Protein AF-A0A2N7YEK7-F1 (afdb_monomer)

Solvent-accessible surface area (backbone atoms only — not comparable to full-atom values): 5481 Å² total; per-residue (Å²): 136,90,80,50,72,57,56,52,34,50,46,36,46,74,71,65,57,88,70,70,70,60,60,21,30,42,81,43,48,26,31,75,52,98,94,35,35,31,56,72,45,97,73,52,81,79,58,94,92,62,65,72,47,81,43,48,26,21,35,92,59,83,73,56,80,76,76,35,46,43,42,82,38,83,27,67,43,53,67,43,41,36,54,52,54,57,60,68,71,78,119

Foldseek 3Di:
DPDDPLNVLVCCVVVVPDDDQQQFWDKFWWWDDPNFTAGPDPLDDDDPPIDIDIATWHFPDDDDSHPGGTDGANGRDSVSVSVVVVVVVPD

Nearest PDB structures (foldseek):
  2owm-assembly2_D  TM=1.817E-01  e=1.578E+00  Neurospora crassa
  6xu7-assembly1_Cf  TM=2.765E-01  e=6.259E+00  Drosophila melanogaster
  4a5y-assembly1_B  TM=1.992E-01  e=9.114E+00  Homo sapiens

Sequence (91 aa):
SNWTELDIWQYIEKERIDLPGIYYAHRREVVPRDGMLLARTRFLELRAGEESYEALVRFRTVGDATCTGCVESSAETPAAVVEEVAASRIT

Radius of gyration: 14.51 Å; Cα contacts (8 Å, |Δi|>4): 133; chains: 1; bounding box: 40×30×37 Å

Secondary structure (DSSP, 8-state):
----HHHHHHHHHHHT----GGGS-EEEEEEEETTEEEE--TT-PPPTT---EEEEEE-SS---TTTPEEEE----SHHHHHHHHHHTT--

pLDDT: mean 94.52, std 8.29, range [41.59, 98.62]

Structure (mmCIF, N/CA/C/O backbone):
data_AF-A0A2N7YEK7-F1
#
_entry.id   AF-A0A2N7YEK7-F1
#
loop_
_atom_site.group_PDB
_atom_site.id
_atom_site.type_symbol
_atom_site.label_atom_id
_atom_site.label_alt_id
_atom_site.label_comp_id
_atom_site.label_asym_id
_atom_site.label_entity_id
_atom_site.label_seq_id
_atom_site.pdbx_PDB_ins_code
_atom_site.Cartn_x
_atom_site.Cartn_y
_atom_site.Cartn_z
_atom_site.occupancy
_atom_site.B_iso_or_equiv
_atom_site.auth_seq_id
_atom_site.auth_comp_id
_atom_site.auth_asym_id
_atom_site.auth_atom_id
_atom_site.pdbx_PDB_model_num
ATOM 1 N N . SER A 1 1 ? 22.354 1.292 -0.351 1.00 76.25 1 SER A N 1
ATOM 2 C C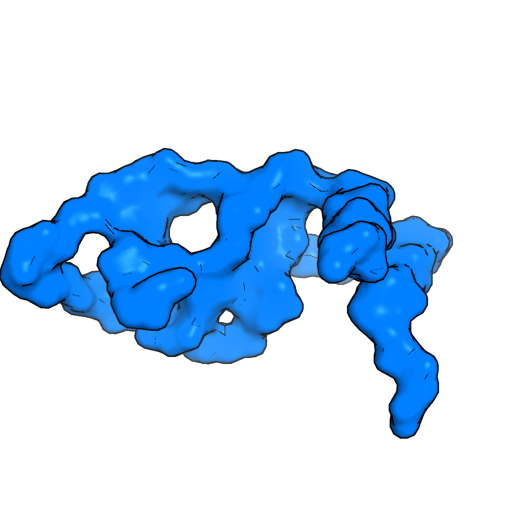A . SER A 1 1 ? 21.578 1.248 -1.606 1.00 76.25 1 SER A CA 1
ATOM 3 C C . SER A 1 1 ? 21.114 2.658 -1.936 1.00 76.25 1 SER A C 1
ATOM 5 O O . SER A 1 1 ? 20.872 3.403 -0.994 1.00 76.25 1 SER A O 1
ATOM 7 N N . ASN A 1 2 ? 21.041 3.033 -3.216 1.00 92.69 2 ASN A N 1
ATOM 8 C CA . ASN A 1 2 ? 20.636 4.361 -3.709 1.00 92.69 2 ASN A CA 1
ATOM 9 C C . ASN A 1 2 ? 19.319 4.343 -4.515 1.00 92.69 2 ASN A C 1
ATOM 11 O O . ASN A 1 2 ? 19.001 5.334 -5.163 1.00 92.69 2 ASN A O 1
ATOM 15 N N . TRP A 1 3 ? 18.584 3.229 -4.501 1.00 96.94 3 TRP A N 1
ATOM 16 C CA . TRP A 1 3 ? 17.309 3.096 -5.206 1.00 96.94 3 TRP A CA 1
ATOM 17 C C . TRP A 1 3 ? 16.179 3.786 -4.443 1.00 96.94 3 TRP A C 1
ATOM 19 O O . TRP A 1 3 ? 16.069 3.655 -3.222 1.00 96.94 3 TRP A O 1
ATOM 29 N N . THR A 1 4 ? 15.316 4.476 -5.178 1.00 95.00 4 THR A N 1
ATOM 30 C CA . THR A 1 4 ? 14.063 5.054 -4.693 1.00 95.00 4 THR A CA 1
ATOM 31 C C . THR A 1 4 ? 12.871 4.158 -5.045 1.00 95.00 4 THR A C 1
ATOM 33 O O . THR A 1 4 ? 12.985 3.242 -5.854 1.00 95.00 4 THR A O 1
ATOM 36 N N . GLU A 1 5 ? 11.692 4.432 -4.480 1.00 94.88 5 GLU A N 1
ATOM 37 C CA . GLU A 1 5 ? 10.471 3.676 -4.818 1.00 94.88 5 GLU A CA 1
ATOM 38 C C . GLU A 1 5 ? 10.106 3.758 -6.307 1.00 94.88 5 GLU A C 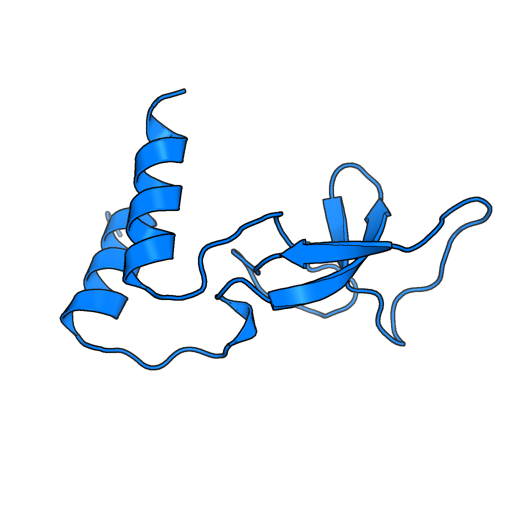1
ATOM 40 O O . GLU A 1 5 ? 9.670 2.765 -6.881 1.00 94.88 5 GLU A O 1
ATOM 45 N N . LEU A 1 6 ? 10.330 4.910 -6.949 1.00 96.38 6 LEU A N 1
ATOM 46 C CA . LEU A 1 6 ? 10.087 5.061 -8.384 1.00 96.38 6 LEU A CA 1
ATOM 47 C C . LEU A 1 6 ? 11.011 4.151 -9.201 1.00 96.38 6 LEU A C 1
ATOM 49 O O . LEU A 1 6 ? 10.539 3.494 -10.122 1.00 96.38 6 LEU A O 1
ATOM 53 N N . ASP A 1 7 ? 12.292 4.058 -8.823 1.00 97.56 7 ASP A N 1
ATOM 54 C CA . ASP A 1 7 ? 13.254 3.187 -9.511 1.00 97.56 7 ASP A CA 1
ATOM 55 C C . ASP A 1 7 ? 12.832 1.714 -9.402 1.00 97.56 7 ASP A C 1
ATOM 57 O O . ASP A 1 7 ? 12.927 0.955 -10.365 1.00 97.56 7 ASP A O 1
ATOM 61 N N . ILE A 1 8 ? 12.309 1.316 -8.237 1.00 97.00 8 ILE A N 1
ATOM 62 C CA . ILE A 1 8 ? 11.803 -0.040 -7.994 1.00 97.00 8 ILE A CA 1
ATOM 63 C C . ILE A 1 8 ? 10.599 -0.339 -8.898 1.00 97.00 8 ILE A C 1
ATOM 65 O O . ILE A 1 8 ? 10.580 -1.375 -9.563 1.00 97.00 8 ILE A O 1
ATOM 69 N N . TRP A 1 9 ? 9.614 0.560 -8.967 1.00 97.75 9 TRP A N 1
ATOM 70 C CA . TRP A 1 9 ? 8.417 0.354 -9.790 1.00 97.75 9 TRP A CA 1
ATOM 71 C C . TRP A 1 9 ? 8.699 0.379 -11.293 1.00 97.75 9 TRP A C 1
ATOM 73 O O . TRP A 1 9 ? 8.183 -0.473 -12.014 1.00 97.75 9 TRP A O 1
ATOM 83 N N . GLN A 1 10 ? 9.574 1.275 -11.755 1.00 98.25 10 GLN A N 1
ATOM 84 C CA . GLN A 1 10 ? 10.034 1.289 -13.148 1.00 98.25 10 GLN A CA 1
ATOM 85 C C . GLN A 1 10 ? 10.757 -0.010 -13.518 1.00 98.25 10 GLN A C 1
ATOM 87 O O . GLN A 1 10 ? 10.616 -0.511 -14.634 1.00 98.25 10 GLN A O 1
ATOM 92 N N . TYR A 1 11 ? 11.515 -0.588 -12.583 1.00 98.44 11 TYR A N 1
ATOM 93 C CA . TYR A 1 11 ? 12.168 -1.875 -12.795 1.00 98.44 11 TYR A CA 1
ATOM 94 C C . TYR A 1 11 ? 11.161 -3.031 -12.873 1.00 98.44 11 TYR A C 1
ATOM 96 O O . TYR A 1 11 ? 11.241 -3.834 -13.799 1.00 98.44 11 TYR A O 1
ATOM 104 N N . ILE A 1 12 ? 10.180 -3.084 -11.962 1.00 98.38 12 ILE A N 1
ATOM 105 C CA . ILE A 1 12 ? 9.084 -4.070 -11.995 1.00 98.38 12 ILE A CA 1
ATOM 106 C C . ILE A 1 12 ? 8.346 -4.027 -13.337 1.00 98.38 12 ILE A C 1
ATOM 108 O O . ILE A 1 12 ? 8.109 -5.074 -13.939 1.00 98.38 12 ILE A O 1
ATOM 112 N N . GLU A 1 13 ? 8.009 -2.830 -13.819 1.00 98.12 13 GLU A N 1
ATOM 113 C CA . GLU A 1 13 ? 7.344 -2.635 -15.108 1.00 98.12 13 GLU A CA 1
ATOM 114 C C . GLU A 1 13 ? 8.213 -3.119 -16.278 1.00 98.12 13 GLU A C 1
ATOM 116 O O . GLU A 1 13 ? 7.769 -3.935 -17.090 1.00 98.12 13 GLU A O 1
ATOM 121 N N . LYS A 1 14 ? 9.463 -2.643 -16.356 1.00 98.50 14 LYS A N 1
ATOM 122 C CA . LYS A 1 14 ? 10.382 -2.941 -17.461 1.00 98.50 14 LYS A CA 1
ATOM 123 C C . LYS A 1 14 ? 10.697 -4.430 -17.569 1.00 98.50 14 LYS A C 1
ATOM 125 O O . LYS A 1 14 ? 10.696 -4.979 -18.671 1.00 98.50 14 LYS A O 1
ATOM 130 N N . GLU A 1 15 ? 10.969 -5.066 -16.437 1.00 98.62 15 GLU A N 1
ATOM 131 C CA . GLU A 1 15 ? 11.331 -6.482 -16.375 1.00 98.62 15 GLU A CA 1
ATOM 132 C C . GLU A 1 15 ? 10.102 -7.402 -16.318 1.00 98.62 15 GLU A C 1
ATOM 134 O O . GLU A 1 15 ? 10.252 -8.622 -16.335 1.00 98.62 15 GLU A O 1
ATOM 139 N N . ARG A 1 16 ? 8.885 -6.832 -16.298 1.00 97.31 16 ARG A N 1
ATOM 140 C CA . ARG A 1 16 ? 7.606 -7.558 -16.221 1.00 97.31 16 ARG A CA 1
ATOM 141 C C . ARG A 1 16 ? 7.577 -8.539 -15.051 1.00 97.31 16 ARG A C 1
ATOM 143 O O . ARG A 1 16 ? 7.243 -9.711 -15.211 1.00 97.31 16 ARG A O 1
ATOM 150 N N . ILE A 1 17 ? 7.973 -8.053 -13.880 1.00 98.25 17 ILE A N 1
ATOM 151 C CA . ILE A 1 17 ? 8.003 -8.857 -12.661 1.00 98.25 17 ILE A CA 1
ATOM 152 C C . ILE A 1 17 ? 6.576 -9.003 -12.147 1.00 98.25 17 ILE A C 1
ATOM 154 O O . ILE A 1 17 ? 5.930 -8.015 -11.797 1.00 98.25 17 ILE A O 1
ATOM 158 N N . ASP A 1 18 ? 6.108 -10.243 -12.059 1.00 96.88 18 ASP A N 1
ATOM 159 C CA . ASP A 1 18 ? 4.821 -10.539 -11.448 1.00 96.88 18 ASP A CA 1
ATOM 160 C C . ASP A 1 18 ? 4.867 -10.263 -9.943 1.00 96.88 18 ASP A C 1
ATOM 162 O O . ASP A 1 18 ? 5.740 -10.753 -9.219 1.00 96.88 18 ASP A O 1
ATOM 166 N N . LEU A 1 19 ? 3.888 -9.496 -9.465 1.00 97.31 19 LEU A N 1
ATOM 167 C CA . LEU A 1 19 ? 3.697 -9.209 -8.049 1.00 97.31 19 LEU A CA 1
ATOM 168 C C . LEU A 1 19 ? 2.326 -9.688 -7.567 1.00 97.31 19 LEU A C 1
ATOM 170 O O . LEU A 1 19 ? 1.372 -9.755 -8.345 1.00 97.31 19 LEU A O 1
ATOM 174 N N . PRO A 1 20 ? 2.184 -9.972 -6.260 1.00 97.81 20 PRO A N 1
ATOM 175 C CA . PRO A 1 20 ? 0.879 -10.198 -5.658 1.00 97.81 20 PRO A CA 1
ATOM 176 C C . PRO A 1 20 ? -0.088 -9.038 -5.929 1.00 97.81 20 PRO A C 1
ATOM 178 O O . PRO A 1 20 ? 0.263 -7.872 -5.759 1.00 97.81 20 PRO A O 1
ATOM 181 N N . GLY A 1 21 ? -1.344 -9.359 -6.249 1.00 97.38 21 GLY A N 1
ATOM 182 C CA . GLY A 1 21 ? -2.358 -8.361 -6.616 1.00 97.38 21 GLY A CA 1
ATOM 183 C C . GLY A 1 21 ? -2.615 -7.271 -5.567 1.00 97.38 21 GLY A C 1
ATOM 184 O O . GLY A 1 21 ? -3.073 -6.191 -5.911 1.00 97.38 21 GLY A O 1
ATOM 185 N N . ILE A 1 22 ? -2.271 -7.510 -4.295 1.00 96.94 22 ILE A N 1
ATOM 186 C CA . ILE A 1 22 ? -2.436 -6.529 -3.210 1.00 96.94 22 ILE A CA 1
ATOM 187 C C . ILE A 1 22 ? -1.588 -5.260 -3.392 1.00 96.94 22 ILE A C 1
ATOM 189 O O . ILE A 1 22 ? -1.907 -4.229 -2.801 1.00 96.94 22 ILE A O 1
ATOM 193 N N . TYR A 1 23 ? -0.521 -5.319 -4.193 1.00 97.94 23 TYR A N 1
ATOM 194 C CA . TYR A 1 23 ? 0.294 -4.144 -4.509 1.00 97.94 23 TYR A CA 1
ATOM 195 C C . TYR A 1 23 ? -0.369 -3.209 -5.530 1.00 97.94 23 TYR A C 1
ATOM 197 O O . TYR A 1 23 ? 0.049 -2.057 -5.651 1.00 97.94 23 TYR A O 1
ATOM 205 N N . TYR A 1 24 ? -1.413 -3.682 -6.214 1.00 98.31 24 TYR A N 1
ATOM 206 C CA . TYR A 1 24 ? -2.232 -2.911 -7.142 1.00 98.31 24 TYR A CA 1
ATOM 207 C C . TYR A 1 24 ? -3.580 -2.557 -6.510 1.00 98.31 24 TYR A C 1
ATOM 209 O O . TYR A 1 24 ? -4.016 -3.165 -5.524 1.00 98.31 24 TYR A O 1
ATOM 217 N N . ALA A 1 25 ? -4.231 -1.542 -7.069 1.00 98.50 25 ALA A N 1
ATOM 218 C CA . ALA A 1 25 ? -5.537 -1.093 -6.626 1.00 98.50 25 ALA A CA 1
ATOM 219 C C . ALA A 1 25 ? -6.577 -2.212 -6.740 1.00 98.50 25 ALA A C 1
ATOM 221 O O . ALA A 1 25 ? -6.684 -2.902 -7.752 1.00 98.50 25 ALA A O 1
ATOM 222 N N . HIS A 1 26 ? -7.340 -2.396 -5.670 1.00 98.38 26 HIS A N 1
ATOM 223 C CA . HIS A 1 26 ? -8.457 -3.327 -5.602 1.00 98.38 26 HIS A CA 1
ATOM 224 C C . HIS A 1 26 ? -9.473 -2.837 -4.571 1.00 98.38 26 HIS A C 1
ATOM 226 O O . HIS A 1 26 ? -9.135 -2.104 -3.638 1.00 98.38 26 HIS A O 1
ATOM 232 N N . ARG A 1 27 ? -10.740 -3.234 -4.734 1.00 98.19 27 ARG A N 1
ATOM 233 C CA . ARG A 1 27 ? -11.765 -2.928 -3.733 1.00 98.19 27 ARG A CA 1
ATOM 234 C C . ARG A 1 27 ? -11.538 -3.750 -2.476 1.00 98.19 27 ARG A C 1
ATOM 236 O O . ARG A 1 27 ? -11.276 -4.955 -2.548 1.00 98.19 27 ARG A O 1
ATOM 243 N N . ARG A 1 28 ? -11.635 -3.095 -1.326 1.00 97.31 28 ARG A N 1
ATOM 244 C CA . ARG A 1 28 ? -11.502 -3.734 -0.022 1.00 97.31 28 ARG A CA 1
ATOM 245 C C . ARG A 1 28 ? -12.327 -2.988 1.012 1.00 97.31 28 ARG A C 1
ATOM 247 O O . ARG A 1 28 ? -12.357 -1.762 1.025 1.00 97.31 28 ARG A O 1
ATOM 254 N N . GLU A 1 29 ? -12.948 -3.744 1.904 1.00 98.00 29 GLU A N 1
ATOM 255 C CA . GLU A 1 29 ? -13.540 -3.188 3.111 1.00 98.00 29 GLU A CA 1
ATOM 256 C C . GLU A 1 29 ? -12.422 -2.750 4.072 1.00 98.00 29 GLU A C 1
ATOM 258 O O . GLU A 1 29 ? -11.515 -3.527 4.394 1.00 98.00 29 GLU A O 1
ATOM 263 N N . VAL A 1 30 ? -12.465 -1.495 4.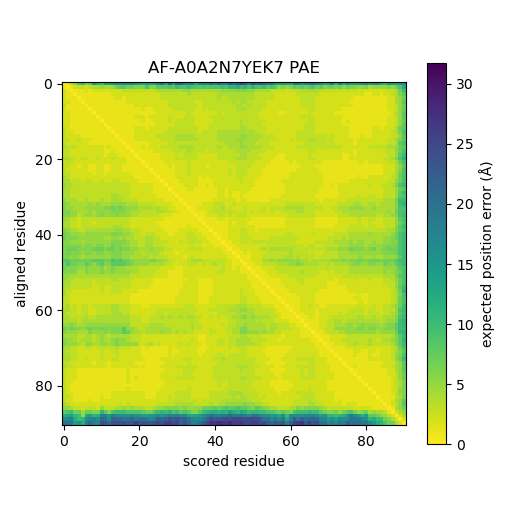510 1.00 98.00 30 VAL A N 1
ATOM 264 C CA . VAL A 1 30 ? -11.438 -0.855 5.336 1.00 98.00 30 VAL A CA 1
ATOM 265 C C . VAL A 1 30 ? -12.043 -0.197 6.566 1.00 98.00 30 VAL A C 1
ATOM 267 O O . VAL A 1 30 ? -13.219 0.150 6.582 1.00 98.00 30 VAL A O 1
ATOM 270 N N . VAL A 1 31 ? -11.221 -0.028 7.598 1.00 97.56 31 VAL A N 1
ATOM 271 C CA . VAL A 1 31 ? -11.557 0.661 8.846 1.00 97.56 31 VAL A CA 1
ATOM 272 C C . VAL A 1 31 ? -10.576 1.822 9.025 1.00 97.56 31 VAL A C 1
ATOM 274 O O . VAL A 1 31 ? -9.366 1.570 9.092 1.00 97.56 31 VAL A O 1
ATOM 277 N N . PRO A 1 32 ? -11.047 3.077 9.106 1.00 96.50 32 PRO A N 1
ATOM 278 C CA . PRO A 1 32 ? -10.187 4.215 9.388 1.00 96.50 32 PRO A CA 1
ATOM 279 C C . PRO A 1 32 ? -9.791 4.198 10.868 1.00 96.50 32 PRO A C 1
ATOM 281 O O . PRO A 1 32 ? -10.644 4.244 11.753 1.00 96.50 32 PRO A O 1
ATOM 284 N N . ARG A 1 33 ? -8.489 4.128 11.152 1.00 94.69 33 ARG A N 1
ATOM 285 C CA . ARG A 1 33 ? -7.963 4.115 12.521 1.00 94.69 33 ARG A CA 1
ATOM 286 C C . ARG A 1 33 ? -6.605 4.794 12.577 1.00 94.69 33 ARG A C 1
ATOM 288 O O . ARG A 1 33 ? -5.712 4.453 11.810 1.00 94.69 33 ARG A O 1
ATOM 295 N N . ASP A 1 34 ? -6.453 5.733 13.509 1.00 92.12 34 ASP A N 1
ATOM 296 C CA . ASP A 1 34 ? -5.179 6.403 13.799 1.00 92.12 34 ASP A CA 1
ATOM 297 C C . ASP A 1 34 ? -4.512 7.009 12.536 1.00 92.12 34 ASP A C 1
ATOM 299 O O . ASP A 1 34 ? -3.296 6.984 12.373 1.00 92.12 34 ASP A O 1
ATOM 303 N N . GLY A 1 35 ? -5.327 7.543 11.612 1.00 91.31 35 GLY A N 1
ATOM 304 C CA . GLY A 1 35 ? -4.872 8.146 10.349 1.00 91.31 35 GLY A CA 1
ATOM 305 C C . GLY A 1 35 ? -4.527 7.152 9.231 1.00 91.31 35 GLY A C 1
ATOM 306 O O . GLY A 1 35 ? -4.070 7.569 8.171 1.00 91.31 35 GLY A O 1
ATOM 307 N N . MET A 1 36 ? -4.749 5.853 9.444 1.00 93.56 36 MET A N 1
ATOM 308 C CA . MET A 1 36 ? -4.508 4.786 8.471 1.00 93.56 36 MET A CA 1
ATOM 309 C C . MET A 1 36 ? -5.819 4.118 8.054 1.00 93.56 36 MET A C 1
ATOM 311 O O . MET A 1 36 ? -6.785 4.084 8.816 1.00 93.56 36 MET A O 1
ATOM 315 N N . LEU A 1 37 ? -5.830 3.514 6.865 1.00 97.06 37 LEU A N 1
ATOM 316 C CA . LEU A 1 37 ? -6.882 2.586 6.461 1.00 97.06 37 LEU A CA 1
ATOM 317 C C . LEU A 1 37 ? -6.415 1.161 6.737 1.00 97.06 37 LEU A C 1
ATOM 319 O O . LEU A 1 37 ? -5.475 0.673 6.109 1.00 97.06 37 LEU A O 1
ATOM 323 N N . LEU A 1 38 ? -7.052 0.482 7.684 1.00 96.88 38 LEU A N 1
ATOM 324 C CA . LEU A 1 38 ? -6.760 -0.915 7.990 1.00 96.88 38 LEU A CA 1
ATOM 325 C C . LEU A 1 38 ? -7.711 -1.817 7.214 1.00 96.88 38 LEU A C 1
ATOM 327 O O . LEU A 1 38 ? -8.915 -1.581 7.192 1.00 96.88 38 LEU A O 1
ATOM 331 N N . ALA A 1 39 ? -7.192 -2.881 6.606 1.00 97.06 39 ALA A N 1
ATOM 332 C CA . ALA A 1 39 ? -8.045 -3.876 5.968 1.00 97.06 39 ALA A CA 1
ATOM 333 C C . ALA A 1 39 ? -8.969 -4.538 6.999 1.00 97.06 39 ALA A C 1
ATOM 335 O O . ALA A 1 39 ? -8.501 -5.049 8.023 1.00 97.06 39 ALA A O 1
ATOM 336 N N . ARG A 1 40 ? -10.270 -4.610 6.703 1.00 96.38 40 ARG A N 1
ATOM 337 C CA . ARG A 1 40 ? -11.209 -5.405 7.492 1.00 96.38 40 ARG A CA 1
ATOM 338 C C . ARG A 1 40 ? -10.873 -6.881 7.299 1.00 96.38 40 ARG A C 1
ATOM 340 O O . ARG A 1 40 ? -11.181 -7.497 6.284 1.00 96.38 40 ARG A O 1
ATOM 347 N N . THR A 1 41 ? -10.198 -7.453 8.285 1.00 94.88 41 THR A N 1
ATOM 348 C CA . THR A 1 41 ? -9.867 -8.878 8.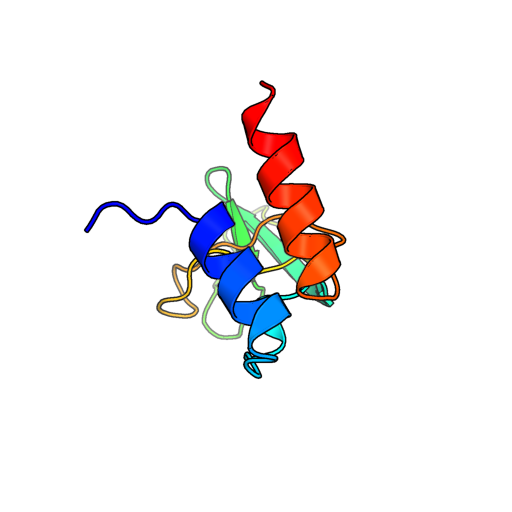322 1.00 94.88 41 THR A CA 1
ATOM 349 C C . THR A 1 41 ? -10.405 -9.504 9.600 1.00 94.88 41 THR A C 1
ATOM 351 O O . THR A 1 41 ? -10.773 -8.807 10.544 1.00 94.88 41 THR A O 1
ATOM 354 N N . ARG A 1 42 ? -10.387 -10.839 9.670 1.00 94.88 42 ARG A N 1
ATOM 355 C CA . ARG A 1 42 ? -10.743 -11.582 10.892 1.00 94.88 42 ARG A CA 1
ATOM 356 C C . ARG A 1 42 ? -9.842 -11.286 12.099 1.00 94.88 42 ARG A C 1
ATOM 358 O O . ARG A 1 42 ? -10.180 -11.688 13.201 1.00 94.88 42 ARG A O 1
ATOM 365 N N . PHE A 1 43 ? -8.689 -10.653 11.884 1.00 94.12 43 PHE A N 1
ATOM 366 C CA . PHE A 1 43 ? -7.723 -10.322 12.934 1.00 94.12 43 PHE A CA 1
ATOM 367 C C . PHE A 1 43 ? -7.881 -8.891 13.455 1.00 94.12 43 PHE A C 1
ATOM 369 O O . PHE A 1 43 ? -7.192 -8.504 14.395 1.00 94.12 43 PHE A O 1
ATOM 376 N N . LEU A 1 44 ? -8.757 -8.099 12.831 1.00 93.06 44 LEU A N 1
ATOM 377 C CA . LEU A 1 44 ? -9.029 -6.730 13.230 1.00 93.06 44 LEU A CA 1
ATOM 378 C C . LEU A 1 44 ? -10.321 -6.692 14.048 1.00 93.06 44 LEU A C 1
ATOM 380 O O . LEU A 1 44 ? -11.409 -6.924 13.522 1.00 93.06 44 LEU A O 1
ATOM 384 N N . GLU A 1 45 ? -10.222 -6.365 15.329 1.00 92.94 45 GLU A N 1
ATOM 385 C CA . GLU A 1 45 ? -11.390 -6.046 16.153 1.00 92.94 45 GLU A CA 1
ATOM 386 C C . GLU A 1 45 ? -11.786 -4.584 15.937 1.00 92.94 45 GLU A C 1
ATOM 388 O O . GLU A 1 45 ? -10.912 -3.714 15.932 1.00 92.94 45 GLU A O 1
ATOM 393 N N . LEU A 1 46 ? -13.081 -4.306 15.750 1.00 94.56 46 LEU A N 1
A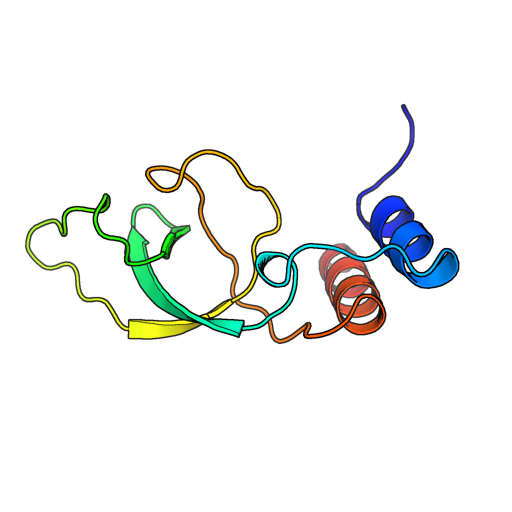TOM 394 C CA . LEU A 1 46 ? -13.595 -2.932 15.697 1.00 94.56 46 LEU A CA 1
ATOM 395 C C . LEU A 1 46 ? -13.673 -2.364 17.114 1.00 94.56 46 LEU A C 1
ATOM 397 O O . LEU A 1 46 ? -14.179 -3.023 18.025 1.00 94.56 46 LEU A O 1
ATOM 401 N N . ARG A 1 47 ? -13.191 -1.135 17.297 1.00 94.81 47 ARG A N 1
ATOM 402 C CA . ARG A 1 47 ? -13.408 -0.357 18.521 1.00 94.81 47 ARG A CA 1
ATOM 403 C C . ARG A 1 47 ? -14.824 0.227 18.494 1.00 94.81 47 ARG A C 1
ATOM 405 O O . ARG A 1 47 ? -15.453 0.334 17.442 1.00 94.81 47 ARG A O 1
ATOM 412 N N . ALA A 1 48 ? -15.337 0.613 19.659 1.00 95.69 48 ALA A N 1
ATOM 413 C CA . ALA A 1 48 ? -16.657 1.229 19.750 1.00 95.69 48 ALA A CA 1
ATOM 414 C C . ALA A 1 48 ? -16.731 2.498 18.880 1.00 95.69 48 ALA A C 1
ATOM 416 O O . ALA A 1 48 ? -15.904 3.395 19.029 1.00 95.69 48 ALA A O 1
ATOM 417 N N . GLY A 1 49 ? -17.727 2.558 17.991 1.00 95.44 49 GLY A N 1
ATOM 418 C CA . GLY A 1 49 ? -17.953 3.686 17.082 1.00 95.44 49 GLY A CA 1
ATOM 419 C C . GLY A 1 49 ? -17.144 3.657 15.782 1.00 95.44 49 GLY A C 1
ATOM 420 O O . GLY A 1 49 ? -17.298 4.565 14.973 1.00 95.44 49 GLY A O 1
ATOM 421 N N . GLU A 1 50 ? -16.303 2.647 15.555 1.00 96.62 50 GLU A N 1
ATOM 422 C CA . GLU A 1 50 ? -15.670 2.467 14.249 1.00 96.62 50 GLU A CA 1
ATOM 423 C C . GLU A 1 50 ? -16.617 1.785 13.266 1.00 96.62 50 GLU A C 1
ATOM 425 O O . GLU A 1 50 ? -17.206 0.743 13.563 1.00 96.62 50 GLU A O 1
ATOM 430 N N . GLU A 1 51 ? -16.690 2.348 12.065 1.00 96.31 51 GLU A N 1
ATOM 431 C CA . GLU A 1 51 ? -17.446 1.798 10.948 1.00 96.31 51 GLU A CA 1
ATOM 432 C C . GLU A 1 51 ? -16.495 1.453 9.804 1.00 96.31 51 GLU A C 1
ATOM 434 O O . GLU A 1 51 ? -15.540 2.183 9.519 1.00 96.31 51 GLU A O 1
ATOM 439 N N . SER A 1 52 ? -16.742 0.313 9.164 1.00 97.19 52 SER A N 1
ATOM 440 C CA . SER A 1 52 ? -16.041 -0.075 7.949 1.00 97.19 52 SER A CA 1
ATOM 441 C C . SER A 1 52 ? -16.758 0.436 6.703 1.00 97.19 52 SER A C 1
ATOM 443 O O . SER A 1 52 ? -17.971 0.636 6.697 1.00 97.19 52 SER A O 1
ATOM 445 N N . TYR A 1 53 ? -16.004 0.628 5.623 1.00 98.00 53 TYR A N 1
ATOM 446 C CA . TYR A 1 53 ? -16.546 0.986 4.313 1.00 98.00 53 TYR A CA 1
ATOM 447 C C . TYR A 1 53 ? -15.708 0.378 3.184 1.00 98.00 53 TYR A C 1
ATOM 449 O O . TYR A 1 53 ? -14.553 0.008 3.391 1.00 98.00 53 TYR A O 1
ATOM 457 N N . GLU A 1 54 ? -16.275 0.251 1.983 1.00 98.31 54 GLU A N 1
ATOM 458 C CA . GLU A 1 54 ? -15.502 -0.160 0.807 1.00 98.31 54 GLU A CA 1
ATOM 459 C C . GLU A 1 54 ? -14.689 1.007 0.244 1.00 98.31 54 GLU A C 1
ATOM 461 O O . GLU A 1 54 ? -15.236 2.068 -0.056 1.00 98.31 54 GLU A O 1
ATOM 466 N N . ALA A 1 55 ? -13.399 0.775 0.022 1.00 98.12 55 ALA A N 1
ATOM 467 C CA . ALA A 1 55 ? -12.495 1.711 -0.631 1.00 98.12 55 ALA A CA 1
ATOM 468 C C . ALA A 1 55 ? -11.713 1.019 -1.753 1.00 98.12 55 ALA A C 1
ATOM 470 O O . ALA A 1 55 ? -11.542 -0.204 -1.754 1.00 98.12 55 ALA A O 1
ATOM 471 N N . LEU A 1 56 ? -11.222 1.810 -2.709 1.00 98.31 56 LEU A N 1
ATOM 472 C CA . LEU A 1 56 ? -10.262 1.351 -3.709 1.00 98.31 56 LEU A CA 1
ATOM 473 C C . LEU A 1 56 ? -8.852 1.637 -3.186 1.00 98.31 56 LEU A C 1
ATOM 475 O O . LEU A 1 56 ? -8.476 2.795 -3.000 1.00 98.31 56 LEU A O 1
ATOM 479 N N . VAL A 1 57 ? -8.105 0.578 -2.879 1.00 98.31 57 VAL A N 1
ATOM 480 C CA . VAL A 1 57 ? -6.855 0.681 -2.117 1.00 98.31 57 VAL A CA 1
ATOM 481 C C . VAL A 1 57 ? -5.768 -0.227 -2.669 1.00 98.31 57 VAL A C 1
ATOM 483 O O . VAL A 1 57 ? -6.047 -1.236 -3.315 1.00 98.31 57 VAL A O 1
ATOM 486 N N . ARG A 1 58 ? -4.515 0.089 -2.338 1.00 97.88 58 ARG A N 1
ATOM 487 C CA . ARG A 1 58 ? -3.363 -0.802 -2.521 1.00 97.88 58 ARG A CA 1
ATOM 488 C C . ARG A 1 58 ? -2.456 -0.798 -1.295 1.00 97.88 58 ARG A C 1
ATOM 490 O O . ARG A 1 58 ? -2.564 0.063 -0.420 1.00 97.88 58 ARG A O 1
ATOM 497 N N . PHE A 1 59 ? -1.530 -1.747 -1.244 1.00 97.25 59 PHE A N 1
ATOM 498 C CA . PHE A 1 59 ? -0.529 -1.844 -0.184 1.00 97.25 59 PHE A CA 1
ATOM 499 C C . PHE A 1 59 ? 0.837 -1.382 -0.697 1.00 97.25 59 PHE A C 1
ATOM 501 O O . PHE A 1 59 ? 1.383 -1.962 -1.631 1.00 97.25 59 PHE A O 1
ATOM 508 N N . ARG A 1 60 ? 1.397 -0.329 -0.086 1.00 95.06 60 ARG A N 1
ATOM 509 C CA . ARG A 1 60 ? 2.766 0.153 -0.374 1.00 95.06 60 ARG A CA 1
ATOM 510 C C . ARG A 1 60 ? 3.825 -0.574 0.445 1.00 95.06 60 ARG A C 1
ATOM 512 O O . ARG A 1 60 ? 4.943 -0.772 -0.015 1.00 95.06 60 ARG A O 1
ATOM 519 N N . THR A 1 61 ? 3.451 -0.995 1.645 1.00 93.06 61 THR A N 1
ATOM 520 C CA . THR A 1 61 ? 4.236 -1.849 2.532 1.00 93.06 61 THR A CA 1
ATOM 521 C C . THR A 1 61 ? 3.346 -2.995 2.993 1.00 93.06 61 THR A C 1
ATOM 523 O O . THR A 1 61 ? 2.123 -2.858 3.041 1.00 93.06 61 THR A O 1
ATOM 526 N N . VAL A 1 62 ? 3.944 -4.150 3.283 1.00 94.88 62 VAL A N 1
ATOM 527 C CA . VAL A 1 62 ? 3.216 -5.336 3.744 1.00 94.88 62 VAL A CA 1
ATOM 528 C C . VAL A 1 62 ? 3.992 -5.976 4.8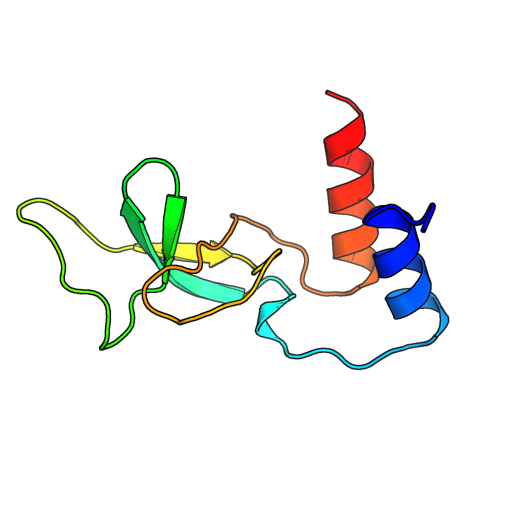86 1.00 94.88 62 VAL A C 1
ATOM 530 O O . VAL A 1 62 ? 5.172 -6.287 4.738 1.00 94.88 62 VAL A O 1
ATOM 533 N N . GLY A 1 63 ? 3.317 -6.159 6.015 1.00 93.88 63 GLY A N 1
ATOM 534 C CA . GLY A 1 63 ? 3.741 -6.983 7.141 1.00 93.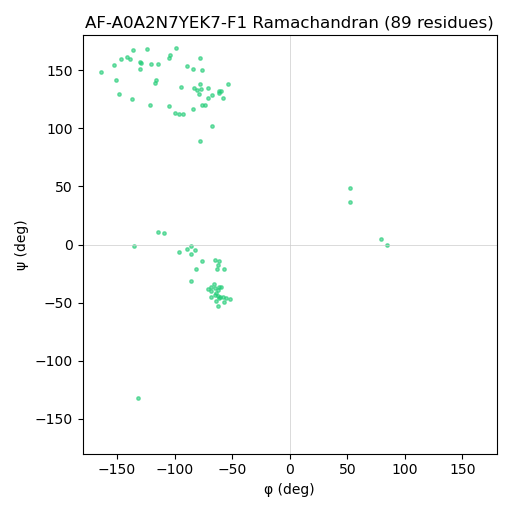88 63 GLY A CA 1
ATOM 535 C C . GLY A 1 63 ? 2.577 -7.877 7.567 1.00 93.88 63 GLY A C 1
ATOM 536 O O . GLY A 1 63 ? 1.912 -8.480 6.723 1.00 93.88 63 GLY A O 1
ATOM 537 N N . ASP A 1 64 ? 2.284 -7.924 8.865 1.00 94.19 64 ASP A N 1
ATOM 538 C CA . ASP A 1 64 ? 1.155 -8.700 9.375 1.00 94.19 64 ASP A CA 1
ATOM 539 C C . ASP A 1 64 ? -0.192 -8.007 9.128 1.00 94.19 64 ASP A C 1
ATOM 541 O O . ASP A 1 64 ? -0.318 -6.778 9.127 1.00 94.19 64 ASP A O 1
ATOM 545 N N . ALA A 1 65 ? -1.241 -8.816 8.972 1.00 91.12 65 ALA A N 1
ATOM 546 C CA . ALA A 1 65 ? -2.604 -8.343 8.718 1.00 91.12 65 ALA A CA 1
ATOM 547 C C . ALA A 1 65 ? -3.192 -7.483 9.855 1.00 91.12 65 ALA A C 1
ATOM 549 O O . ALA A 1 65 ? -4.183 -6.789 9.646 1.00 91.12 65 ALA A O 1
ATOM 550 N N . THR A 1 66 ? -2.607 -7.535 11.053 1.00 88.62 66 THR A N 1
ATOM 551 C CA . THR A 1 66 ? -3.037 -6.773 12.234 1.00 88.62 66 THR A CA 1
ATOM 552 C C . THR A 1 66 ? -2.533 -5.331 12.242 1.00 88.62 66 THR A C 1
ATOM 554 O O . THR A 1 66 ? -3.111 -4.503 12.942 1.00 88.62 66 THR A O 1
ATOM 557 N N . CYS A 1 67 ? -1.468 -5.022 11.494 1.00 89.38 67 CYS A N 1
ATOM 558 C CA . CYS A 1 67 ? -0.783 -3.726 11.563 1.00 89.38 67 CYS A CA 1
ATOM 559 C C . CYS A 1 67 ? -0.428 -3.111 10.202 1.00 89.38 67 CYS A C 1
ATOM 561 O O . CYS A 1 67 ? 0.105 -2.004 10.151 1.00 89.38 67 CYS A O 1
ATOM 563 N N . THR A 1 68 ? -0.728 -3.790 9.096 1.00 95.00 68 THR A N 1
ATOM 564 C CA . THR A 1 68 ? -0.478 -3.246 7.759 1.00 95.00 68 THR A CA 1
ATOM 565 C C . THR A 1 68 ? -1.630 -2.342 7.318 1.00 95.00 68 THR A C 1
ATOM 567 O O . THR A 1 68 ? -2.753 -2.808 7.117 1.00 95.00 68 THR A O 1
ATOM 570 N N . GLY A 1 69 ? -1.339 -1.057 7.116 1.00 95.31 69 GLY A N 1
ATOM 571 C CA . GLY A 1 69 ? -2.268 -0.113 6.495 1.00 95.31 69 GLY A CA 1
ATOM 572 C C . GLY A 1 69 ? -2.226 -0.160 4.969 1.00 95.31 69 GLY A C 1
ATOM 573 O O . GLY A 1 69 ? -1.195 -0.454 4.364 1.00 95.31 69 GLY A O 1
ATOM 574 N N . CYS A 1 70 ? -3.354 0.163 4.351 1.00 95.81 70 CYS A N 1
ATOM 575 C CA . CYS A 1 70 ? -3.472 0.401 2.920 1.00 95.81 70 CYS A CA 1
ATOM 576 C C . CYS A 1 70 ? -3.576 1.902 2.624 1.00 95.81 70 CYS A C 1
ATOM 578 O O . CYS A 1 70 ? -3.840 2.715 3.513 1.00 95.81 70 CYS A O 1
ATOM 580 N N . VAL A 1 71 ? -3.329 2.258 1.365 1.00 96.25 71 VAL A N 1
ATOM 581 C CA . VAL A 1 71 ? -3.484 3.619 0.843 1.00 96.25 71 VAL A CA 1
ATOM 582 C C . VAL A 1 71 ? -4.574 3.620 -0.217 1.00 96.25 71 VAL A C 1
ATOM 584 O O . VAL A 1 71 ? -4.660 2.671 -1.000 1.00 96.25 71 VAL A O 1
ATOM 587 N N . GLU A 1 72 ? -5.394 4.667 -0.252 1.00 97.12 72 GLU A N 1
ATOM 588 C CA . GLU A 1 72 ? -6.325 4.874 -1.362 1.00 97.12 72 GLU A CA 1
ATOM 589 C C . GLU A 1 72 ? -5.537 5.044 -2.659 1.00 97.12 72 GLU A C 1
ATOM 591 O O . GLU A 1 72 ? -4.539 5.765 -2.706 1.00 97.12 72 GLU A O 1
ATOM 596 N N . SER A 1 73 ? -5.944 4.321 -3.696 1.00 97.75 73 SER A N 1
ATOM 597 C CA . SER A 1 73 ? -5.240 4.298 -4.974 1.00 97.75 73 SER A CA 1
ATOM 598 C C . SER A 1 73 ? -6.138 3.718 -6.054 1.00 97.75 73 SER A C 1
ATOM 600 O O . SER A 1 73 ? -6.941 2.830 -5.786 1.00 97.75 73 SER A O 1
ATOM 602 N N . SER A 1 74 ? -5.959 4.186 -7.288 1.00 97.69 74 SER A N 1
ATOM 603 C CA . SER A 1 74 ? -6.579 3.610 -8.491 1.00 97.69 74 SER A CA 1
ATOM 604 C C . SER A 1 74 ? -5.571 2.895 -9.401 1.00 97.69 74 SER A C 1
ATOM 606 O O . SER A 1 74 ? -5.899 2.509 -10.520 1.00 97.69 74 SER A O 1
ATOM 608 N N . ALA A 1 75 ? -4.335 2.699 -8.935 1.00 98.25 75 ALA A N 1
ATOM 609 C CA . ALA A 1 75 ? -3.254 2.124 -9.720 1.00 98.25 75 ALA A CA 1
ATOM 610 C C . ALA A 1 75 ? -3.353 0.590 -9.848 1.00 98.25 75 ALA A C 1
ATOM 612 O O . ALA A 1 75 ? -2.794 -0.157 -9.046 1.00 98.25 75 ALA A O 1
ATOM 613 N N . GLU A 1 76 ? -4.055 0.110 -10.875 1.00 98.12 76 GLU A N 1
ATOM 614 C CA . GLU A 1 76 ? -4.306 -1.325 -11.124 1.00 98.12 76 GLU A CA 1
ATOM 615 C C . GLU A 1 76 ? -3.156 -2.062 -11.846 1.00 98.12 76 GLU A C 1
ATOM 617 O O . GLU A 1 76 ? -3.214 -3.276 -12.031 1.00 98.12 76 GLU A O 1
ATOM 622 N N . THR A 1 77 ? -2.102 -1.356 -12.270 1.00 98.25 77 THR A N 1
ATOM 623 C CA . THR A 1 77 ? -0.982 -1.920 -13.051 1.00 98.25 77 THR A CA 1
ATOM 624 C C . THR A 1 77 ? 0.366 -1.329 -12.621 1.00 98.25 77 THR A C 1
ATOM 626 O O . THR A 1 77 ? 0.378 -0.244 -12.035 1.00 98.25 77 TH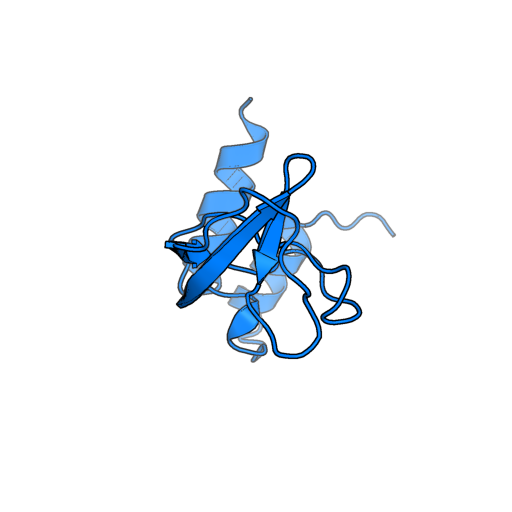R A O 1
ATOM 629 N N . PRO A 1 78 ? 1.517 -1.968 -12.939 1.00 98.19 78 PRO A N 1
ATOM 630 C CA . PRO A 1 78 ? 2.837 -1.380 -12.689 1.00 98.19 78 PRO A CA 1
ATOM 631 C C . PRO A 1 78 ? 2.976 0.038 -13.250 1.00 98.19 78 PRO A C 1
ATOM 633 O O . PRO A 1 78 ? 3.387 0.937 -12.523 1.00 98.19 78 PRO A O 1
ATOM 636 N N . ALA A 1 79 ? 2.548 0.246 -14.500 1.00 98.12 79 ALA A N 1
ATOM 637 C CA . ALA A 1 79 ? 2.570 1.548 -15.162 1.00 98.12 79 ALA A CA 1
ATOM 638 C C . ALA A 1 79 ? 1.759 2.597 -14.383 1.00 98.12 79 ALA A C 1
ATOM 640 O O . ALA A 1 79 ? 2.232 3.700 -14.126 1.00 98.12 79 ALA A O 1
ATOM 641 N N . ALA A 1 80 ? 0.554 2.238 -13.928 1.00 98.19 80 ALA A N 1
ATOM 642 C CA . ALA A 1 80 ? -0.274 3.148 -13.143 1.00 98.19 80 ALA A CA 1
ATOM 643 C C . ALA A 1 80 ? 0.354 3.488 -11.778 1.00 98.19 80 ALA A C 1
ATOM 645 O O . ALA A 1 80 ? 0.215 4.615 -11.304 1.00 98.19 80 ALA A O 1
ATOM 646 N N . VAL A 1 81 ? 1.074 2.547 -11.150 1.00 97.88 81 VAL A N 1
ATOM 647 C CA . VAL A 1 81 ? 1.784 2.818 -9.889 1.00 97.88 81 VAL A CA 1
ATOM 648 C C . VAL A 1 81 ? 2.987 3.738 -10.119 1.00 97.88 81 VAL A C 1
ATOM 650 O O . VAL A 1 81 ? 3.233 4.618 -9.296 1.00 97.88 81 VAL A O 1
ATOM 653 N N . VAL A 1 82 ? 3.711 3.579 -11.233 1.00 97.62 82 VAL A N 1
ATOM 654 C CA . VAL A 1 82 ? 4.802 4.490 -11.625 1.00 97.62 82 VAL A CA 1
ATOM 655 C C . VAL A 1 82 ? 4.288 5.927 -11.731 1.00 97.62 82 VAL A C 1
ATOM 657 O O . VAL A 1 82 ? 4.868 6.818 -11.109 1.00 97.62 82 VAL A O 1
ATOM 660 N N . GLU A 1 83 ? 3.178 6.143 -12.443 1.00 97.38 83 GLU A N 1
ATOM 661 C CA . GLU A 1 83 ? 2.561 7.469 -12.592 1.00 97.38 83 GLU A CA 1
ATOM 662 C C . GLU A 1 83 ? 2.121 8.061 -11.245 1.00 97.38 83 GLU A C 1
ATOM 664 O O . GLU A 1 83 ? 2.427 9.214 -10.930 1.00 97.38 83 GLU A O 1
ATOM 669 N N . GLU A 1 84 ? 1.465 7.262 -10.398 1.00 96.75 84 GLU A N 1
ATOM 670 C CA . GLU A 1 84 ? 1.027 7.697 -9.067 1.00 96.75 84 GLU A CA 1
ATOM 671 C C . GLU A 1 84 ? 2.210 8.110 -8.172 1.00 96.75 84 GLU A C 1
ATOM 673 O O . GLU A 1 84 ? 2.187 9.166 -7.531 1.00 96.75 84 GLU A O 1
ATOM 678 N N . VAL A 1 85 ? 3.276 7.302 -8.139 1.00 95.12 85 VAL A N 1
ATOM 679 C CA . VAL A 1 85 ? 4.475 7.574 -7.328 1.00 95.12 85 VAL A CA 1
ATOM 680 C C . VAL A 1 85 ? 5.238 8.791 -7.857 1.00 95.12 85 VAL A C 1
ATOM 682 O O . VAL A 1 85 ? 5.770 9.566 -7.059 1.00 95.12 85 VAL A O 1
ATOM 685 N N . ALA A 1 86 ? 5.289 8.986 -9.177 1.00 94.56 86 ALA A N 1
ATOM 686 C CA . ALA A 1 86 ? 5.913 10.157 -9.785 1.00 94.56 86 ALA A CA 1
ATOM 687 C C . ALA A 1 86 ? 5.160 11.449 -9.427 1.00 94.56 86 ALA A C 1
ATOM 689 O O . ALA A 1 86 ? 5.794 12.434 -9.042 1.00 94.56 86 ALA A O 1
ATOM 690 N N . ALA A 1 87 ? 3.823 11.428 -9.468 1.00 91.69 87 ALA A N 1
ATOM 691 C CA . ALA A 1 87 ? 2.986 12.572 -9.107 1.00 91.69 87 ALA A CA 1
ATOM 692 C C . ALA A 1 87 ? 3.114 12.958 -7.622 1.00 91.69 87 ALA A C 1
ATOM 694 O O . ALA A 1 87 ? 3.169 14.142 -7.292 1.00 91.69 87 ALA A O 1
ATOM 695 N N . SER A 1 88 ? 3.247 11.975 -6.724 1.00 81.25 88 SER A N 1
ATOM 696 C CA . SER A 1 88 ? 3.405 12.208 -5.278 1.00 81.25 88 SER A CA 1
ATOM 697 C C . SER A 1 88 ? 4.703 12.934 -4.892 1.00 81.25 88 SER A C 1
ATOM 699 O O . SER A 1 88 ? 4.823 13.371 -3.751 1.00 81.25 88 SER A O 1
ATOM 701 N N . ARG A 1 89 ? 5.688 13.047 -5.793 1.00 65.56 89 ARG A N 1
ATOM 702 C CA . ARG A 1 89 ? 6.949 13.773 -5.540 1.00 65.56 89 ARG A CA 1
ATOM 703 C C . ARG A 1 89 ? 6.863 15.274 -5.819 1.00 65.56 89 ARG A C 1
ATOM 705 O O . ARG A 1 89 ? 7.830 15.979 -5.554 1.00 65.56 89 ARG A O 1
ATOM 712 N N . ILE A 1 90 ? 5.761 15.746 -6.402 1.00 56.75 90 ILE A N 1
ATOM 713 C CA . ILE A 1 90 ? 5.620 17.131 -6.879 1.00 56.75 90 ILE A CA 1
ATOM 714 C C . ILE A 1 90 ? 5.066 18.073 -5.782 1.00 56.75 90 ILE A C 1
ATOM 716 O O . ILE A 1 90 ? 5.019 19.284 -5.982 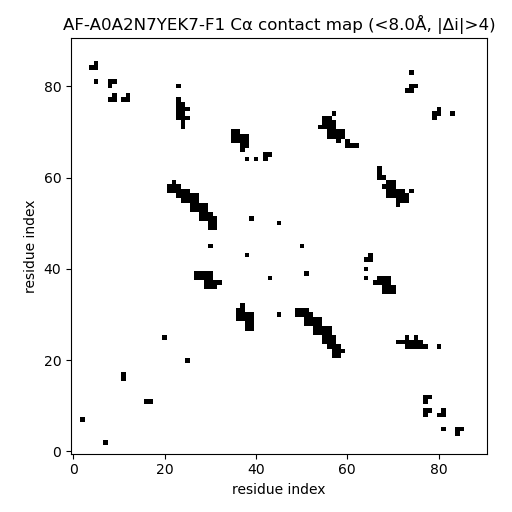1.00 56.75 90 ILE A O 1
ATOM 720 N N . THR A 1 91 ? 4.708 17.555 -4.604 1.00 41.59 91 THR A N 1
ATOM 721 C CA . THR A 1 91 ? 4.213 18.323 -3.441 1.00 41.59 91 THR A CA 1
ATOM 722 C C . THR A 1 91 ? 5.253 18.442 -2.342 1.00 41.59 91 THR A C 1
ATOM 724 O O . THR A 1 91 ? 5.399 19.555 -1.793 1.00 41.59 91 THR A O 1
#

Mean predicted aligned error: 3.34 Å